Protein AF-A0A6B3F4Z7-F1 (afdb_monomer)

Solvent-accessible surface area (backbone atoms only — not comparable to full-atom values): 5931 Å² total; per-residue (Å²): 110,73,70,62,54,52,52,54,53,52,56,51,28,67,75,71,57,64,59,70,91,76,48,54,70,67,57,53,52,50,48,49,43,58,51,61,71,66,34,97,85,43,82,79,76,94,68,72,97,49,62,60,59,71,68,46,51,51,56,49,50,55,51,42,42,76,73,70,48,82,90,74,78,98,58,55,75,75,44,80,42,86,40,78,95,83,38,74,44,72,43,61,116

Nearest PDB structures (foldseek):
  9bkv-assembly1_A  TM=1.895E-01  e=7.139E+00  Escherichia coli

Radius of gyration: 20.32 Å; Cα contacts (8 Å, |Δi|>4): 57; chains: 1; bounding box: 43×32×56 Å

Structure (mmCIF, N/CA/C/O backbone):
data_AF-A0A6B3F4Z7-F1
#
_entry.id   AF-A0A6B3F4Z7-F1
#
loop_
_atom_site.group_PDB
_atom_site.id
_atom_site.type_symbol
_atom_site.label_atom_id
_atom_site.label_alt_id
_atom_site.label_comp_id
_atom_site.label_asym_id
_atom_site.label_entity_id
_atom_site.label_seq_id
_atom_site.pdbx_PDB_ins_code
_atom_site.Cartn_x
_atom_site.Cartn_y
_atom_site.Cartn_z
_atom_site.occupancy
_atom_site.B_iso_or_equiv
_atom_site.auth_seq_id
_atom_site.auth_comp_id
_atom_site.auth_asym_id
_atom_site.auth_atom_id
_atom_site.pdbx_PDB_model_num
ATOM 1 N N . PRO A 1 1 ? 17.609 11.272 -32.192 1.00 47.16 1 PRO A N 1
ATOM 2 C CA . PRO A 1 1 ? 16.434 11.850 -32.890 1.00 47.16 1 PRO A CA 1
ATOM 3 C C . PRO A 1 1 ? 15.361 12.236 -31.870 1.00 47.16 1 PRO A C 1
ATOM 5 O O . PRO A 1 1 ? 15.209 11.518 -30.885 1.00 47.16 1 PRO A O 1
ATOM 8 N N . GLU A 1 2 ? 14.681 13.363 -32.070 1.00 50.41 2 GLU A N 1
ATOM 9 C CA . GLU A 1 2 ? 13.674 13.885 -31.132 1.00 50.41 2 GLU A CA 1
ATOM 10 C C . GLU A 1 2 ? 12.512 12.891 -30.943 1.00 50.41 2 GLU A C 1
ATOM 12 O O . GLU A 1 2 ? 12.173 12.534 -29.815 1.00 50.41 2 GLU A O 1
ATOM 17 N N . ASP A 1 3 ? 12.052 12.291 -32.041 1.00 46.81 3 ASP A N 1
ATOM 18 C CA . ASP A 1 3 ? 10.956 11.310 -32.069 1.00 46.81 3 ASP A CA 1
ATOM 19 C C . ASP A 1 3 ? 11.263 10.019 -31.291 1.00 46.81 3 ASP A C 1
ATOM 21 O O . ASP A 1 3 ? 10.411 9.465 -30.599 1.00 46.81 3 ASP A O 1
ATOM 25 N N . ALA A 1 4 ? 12.516 9.555 -31.331 1.00 50.06 4 ALA A N 1
ATOM 26 C CA . ALA A 1 4 ? 12.947 8.366 -30.592 1.00 50.06 4 ALA A CA 1
ATOM 27 C C . ALA A 1 4 ? 13.008 8.611 -29.072 1.00 50.06 4 ALA A C 1
ATOM 29 O O . ALA A 1 4 ? 12.869 7.675 -28.285 1.00 50.06 4 ALA A O 1
ATOM 30 N N . ARG A 1 5 ? 13.201 9.871 -28.650 1.00 50.41 5 ARG A N 1
ATOM 31 C CA . ARG A 1 5 ? 13.206 10.265 -27.235 1.00 50.41 5 ARG A CA 1
ATOM 32 C C . ARG A 1 5 ? 11.788 10.278 -26.666 1.00 50.41 5 ARG A C 1
ATOM 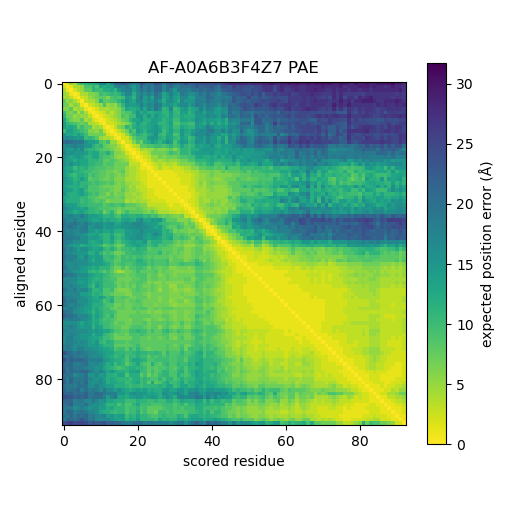34 O O . ARG A 1 5 ? 11.593 9.820 -25.546 1.00 50.41 5 ARG A O 1
ATOM 41 N N . HIS A 1 6 ? 10.819 10.747 -27.452 1.00 55.28 6 HIS A N 1
ATOM 42 C CA . HIS A 1 6 ? 9.400 10.713 -27.095 1.00 55.28 6 HIS A CA 1
ATOM 43 C C . HIS A 1 6 ? 8.868 9.281 -26.970 1.00 55.28 6 HIS A C 1
ATOM 45 O O . HIS A 1 6 ? 8.242 8.954 -25.965 1.00 55.28 6 HIS A O 1
ATOM 51 N N . LEU A 1 7 ? 9.202 8.404 -27.921 1.00 53.53 7 LEU A N 1
ATOM 52 C CA . LEU A 1 7 ? 8.720 7.021 -27.927 1.00 53.53 7 LEU A CA 1
ATOM 53 C C . LEU A 1 7 ? 9.240 6.199 -26.734 1.00 53.53 7 LEU A C 1
ATOM 55 O O . LEU A 1 7 ? 8.483 5.456 -26.115 1.00 53.53 7 LEU A O 1
ATOM 59 N N . ALA A 1 8 ? 10.522 6.347 -26.380 1.00 53.22 8 ALA A N 1
ATOM 60 C CA . ALA A 1 8 ? 11.100 5.648 -25.232 1.00 53.22 8 ALA A CA 1
ATOM 61 C C . ALA A 1 8 ? 10.444 6.094 -23.915 1.00 53.22 8 ALA A C 1
ATOM 63 O O . ALA A 1 8 ? 10.085 5.258 -23.091 1.00 53.22 8 ALA A O 1
ATOM 64 N N . PHE A 1 9 ? 10.228 7.400 -23.739 1.00 54.59 9 PHE A N 1
ATOM 65 C CA . PHE A 1 9 ? 9.545 7.945 -22.565 1.00 54.59 9 PHE A CA 1
ATOM 66 C C . PHE A 1 9 ? 8.083 7.488 -22.458 1.00 54.59 9 PHE A C 1
ATOM 68 O O . PHE A 1 9 ? 7.643 7.140 -21.367 1.00 54.59 9 PHE A O 1
ATOM 75 N N . GLU A 1 10 ? 7.348 7.455 -23.571 1.00 56.47 10 GLU A N 1
ATOM 76 C CA . GLU A 1 10 ? 5.931 7.070 -23.615 1.00 56.47 10 GLU A CA 1
ATOM 77 C C . GLU A 1 10 ? 5.709 5.578 -23.323 1.00 56.47 10 GLU A C 1
ATOM 79 O O . GLU A 1 10 ? 4.763 5.202 -22.629 1.00 56.47 10 GLU A O 1
ATOM 84 N N . VAL A 1 11 ? 6.598 4.712 -23.815 1.00 58.09 11 VAL A N 1
ATOM 85 C CA . VAL A 1 11 ? 6.554 3.271 -23.524 1.00 58.09 11 VAL A CA 1
ATOM 86 C C . VAL A 1 11 ? 6.913 3.002 -22.057 1.00 58.09 11 VAL A C 1
ATOM 88 O O . VAL A 1 11 ? 6.322 2.113 -21.439 1.00 58.09 11 VAL A O 1
ATOM 91 N N . PHE A 1 12 ? 7.821 3.792 -21.471 1.00 57.44 12 PHE A N 1
ATOM 92 C CA . PHE A 1 12 ? 8.184 3.676 -20.056 1.00 57.44 12 PHE A CA 1
ATOM 93 C C . PHE A 1 12 ? 7.089 4.145 -19.101 1.00 57.44 12 PHE A C 1
ATOM 95 O O . PHE A 1 12 ? 6.792 3.435 -18.141 1.00 57.44 12 PHE A O 1
ATOM 102 N N . SER A 1 13 ? 6.462 5.294 -19.354 1.00 53.38 13 SER A N 1
ATOM 103 C CA . SER A 1 13 ? 5.402 5.816 -18.484 1.00 53.38 13 SER A CA 1
ATOM 104 C C . SER A 1 13 ? 4.150 4.939 -18.517 1.00 53.38 13 SER A C 1
ATOM 106 O O . SER A 1 13 ? 3.648 4.558 -17.461 1.00 53.38 13 SER A O 1
ATOM 108 N N . ARG A 1 14 ? 3.709 4.500 -19.705 1.00 55.91 14 ARG A N 1
ATOM 109 C CA . ARG A 1 14 ? 2.535 3.617 -19.843 1.00 55.91 14 ARG A CA 1
ATOM 110 C C . ARG A 1 14 ? 2.706 2.239 -19.217 1.00 55.91 14 ARG A C 1
ATOM 112 O O . ARG A 1 14 ? 1.718 1.652 -18.788 1.00 55.91 14 ARG A O 1
ATOM 119 N N . SER A 1 15 ? 3.930 1.714 -19.191 1.00 55.75 15 SER A N 1
ATOM 120 C CA . SER A 1 15 ? 4.192 0.385 -18.626 1.00 55.75 15 SER A CA 1
ATOM 121 C C . SER A 1 15 ? 4.202 0.384 -17.103 1.00 55.75 15 SER A C 1
ATOM 123 O O . SER A 1 15 ? 4.113 -0.690 -16.512 1.00 55.75 15 SER A O 1
ATOM 125 N N . PHE A 1 16 ? 4.316 1.555 -16.468 1.00 53.31 16 PHE A N 1
ATOM 126 C CA . PHE A 1 16 ? 4.516 1.604 -15.033 1.00 53.31 16 PHE A CA 1
ATOM 127 C C . PHE A 1 16 ? 3.491 2.451 -14.278 1.00 53.31 16 PHE A C 1
ATOM 129 O O . PHE A 1 16 ? 2.882 1.893 -13.373 1.00 53.31 16 PHE A O 1
ATOM 136 N N . PHE A 1 17 ? 3.228 3.723 -14.588 1.00 61.22 17 PHE A N 1
ATOM 137 C CA . PHE A 1 17 ? 2.361 4.531 -13.715 1.00 61.22 17 PHE A CA 1
ATOM 138 C C . PHE A 1 17 ? 1.729 5.720 -14.453 1.00 61.22 17 PHE A C 1
ATOM 140 O O . PHE A 1 17 ? 2.443 6.567 -14.982 1.00 61.22 17 PHE A O 1
ATOM 147 N N . ALA A 1 18 ? 0.391 5.791 -14.391 1.00 57.59 18 ALA A N 1
ATOM 148 C CA . ALA A 1 18 ? -0.476 6.906 -14.807 1.00 57.59 18 ALA A CA 1
ATOM 149 C C . ALA A 1 18 ? -0.418 7.330 -16.293 1.00 57.59 18 ALA A C 1
ATOM 151 O O . ALA A 1 18 ? 0.434 6.895 -17.069 1.00 57.59 18 ALA A O 1
ATOM 152 N N . ASP A 1 19 ? -1.385 8.159 -16.711 1.00 63.03 19 ASP A N 1
ATOM 153 C CA . ASP A 1 19 ? -1.325 8.806 -18.023 1.00 63.03 19 ASP A CA 1
ATOM 154 C C . ASP A 1 19 ? -0.069 9.701 -18.075 1.00 63.03 19 ASP A C 1
ATOM 156 O O . ASP A 1 19 ? 0.159 10.480 -17.142 1.00 63.03 19 ASP A O 1
ATOM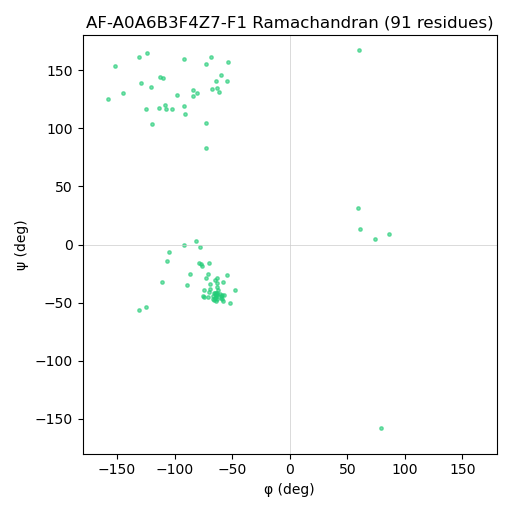 160 N N . PRO A 1 20 ? 0.760 9.621 -19.132 1.00 60.41 20 PRO A N 1
ATOM 161 C CA . PRO A 1 20 ? 1.983 10.413 -19.241 1.00 60.41 20 PRO A CA 1
ATOM 162 C C . PRO A 1 20 ? 1.773 11.930 -19.091 1.00 60.41 20 PRO A C 1
ATOM 164 O O . PRO A 1 20 ? 2.709 12.623 -18.699 1.00 60.41 20 PRO A O 1
ATOM 167 N N . ALA A 1 21 ? 0.582 12.451 -19.408 1.00 67.50 21 ALA A N 1
ATOM 168 C CA . ALA A 1 21 ? 0.245 13.867 -19.262 1.00 67.50 21 ALA A CA 1
ATOM 169 C C . ALA A 1 21 ? -0.040 14.287 -17.808 1.00 67.50 21 ALA A C 1
ATOM 171 O O . ALA A 1 21 ? 0.011 15.476 -17.498 1.00 67.50 21 ALA A O 1
ATOM 172 N N . GLU A 1 22 ? -0.322 13.329 -16.923 1.00 71.38 22 GLU A N 1
ATOM 173 C CA . GLU A 1 22 ? -0.631 13.558 -15.505 1.00 71.38 22 GLU A CA 1
ATOM 174 C C .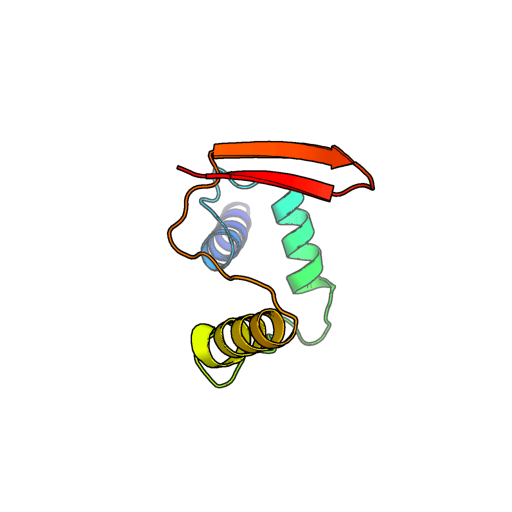 GLU A 1 22 ? 0.531 13.180 -14.572 1.00 71.38 22 GLU A C 1
ATOM 176 O O . GLU A 1 22 ? 0.476 13.444 -13.371 1.00 71.38 22 GLU A O 1
ATOM 181 N N . LEU A 1 23 ? 1.598 12.580 -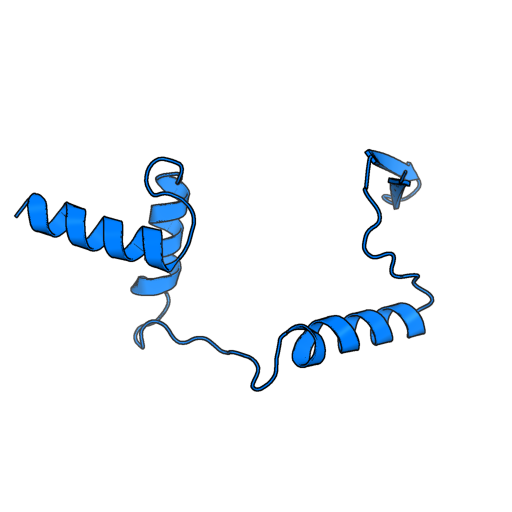15.109 1.00 69.25 23 LEU A N 1
ATOM 182 C CA . LEU A 1 23 ? 2.741 12.118 -14.327 1.00 69.25 23 LEU A CA 1
ATOM 183 C C . LEU A 1 23 ? 3.708 13.267 -13.996 1.00 69.25 23 LEU A C 1
ATOM 185 O O . LEU A 1 23 ? 4.167 13.993 -14.882 1.00 69.25 23 LEU A O 1
ATOM 189 N N . SER A 1 24 ? 4.091 13.408 -12.721 1.00 81.44 24 SER A N 1
ATOM 190 C CA . SER A 1 24 ? 5.099 14.393 -12.323 1.00 81.44 24 SER A CA 1
ATOM 191 C C . SER A 1 24 ? 6.450 14.080 -12.957 1.00 81.44 24 SER A C 1
ATOM 193 O O . SER A 1 24 ? 6.962 12.961 -12.873 1.00 81.44 24 SER A O 1
ATOM 195 N N . ALA A 1 25 ? 7.109 15.108 -13.494 1.00 80.75 25 ALA A N 1
ATOM 196 C CA . ALA A 1 25 ? 8.477 14.983 -13.992 1.00 80.75 25 ALA A CA 1
ATOM 197 C C . ALA A 1 25 ? 9.454 14.49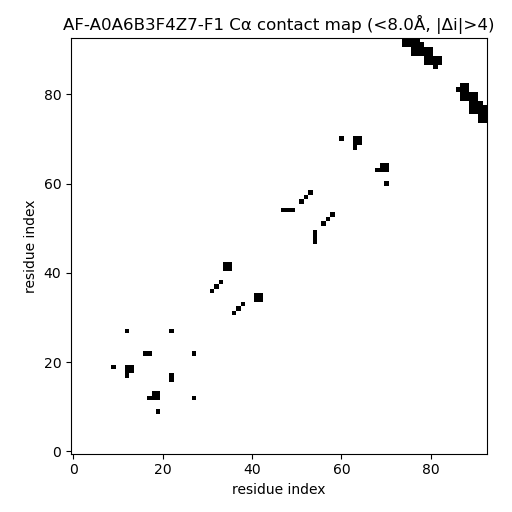4 -12.902 1.00 80.75 25 ALA A C 1
ATOM 199 O O . ALA A 1 25 ? 10.404 13.774 -13.207 1.00 80.75 25 ALA A O 1
ATOM 200 N N . ALA A 1 26 ? 9.220 14.844 -11.631 1.00 82.31 26 ALA A N 1
ATOM 201 C CA . ALA A 1 26 ? 10.055 14.389 -10.519 1.00 82.31 26 ALA A CA 1
ATOM 202 C C . ALA A 1 26 ? 9.872 12.889 -10.229 1.00 82.31 26 ALA A C 1
ATOM 204 O O . ALA A 1 26 ? 10.853 12.182 -9.998 1.00 82.31 26 ALA A O 1
ATOM 205 N N . GLU A 1 27 ? 8.636 12.394 -10.290 1.00 80.81 27 GLU A N 1
ATOM 206 C CA . GLU A 1 27 ? 8.321 10.969 -10.121 1.00 80.81 27 GLU A CA 1
ATOM 207 C C . GLU A 1 27 ? 8.911 10.154 -11.268 1.00 80.81 27 GLU A C 1
ATOM 209 O O . GLU A 1 27 ? 9.552 9.134 -11.039 1.00 80.81 27 GLU A O 1
ATOM 214 N N . LEU A 1 28 ? 8.816 10.665 -12.493 1.00 76.19 28 LEU A N 1
ATOM 215 C CA . LEU A 1 28 ? 9.424 10.058 -13.669 1.00 76.19 28 LEU A CA 1
ATOM 216 C C . LEU A 1 28 ? 10.951 9.936 -13.536 1.00 76.19 28 LEU A C 1
ATOM 218 O O . LEU A 1 28 ? 11.514 8.878 -13.811 1.00 76.19 28 LEU A O 1
ATOM 222 N N . 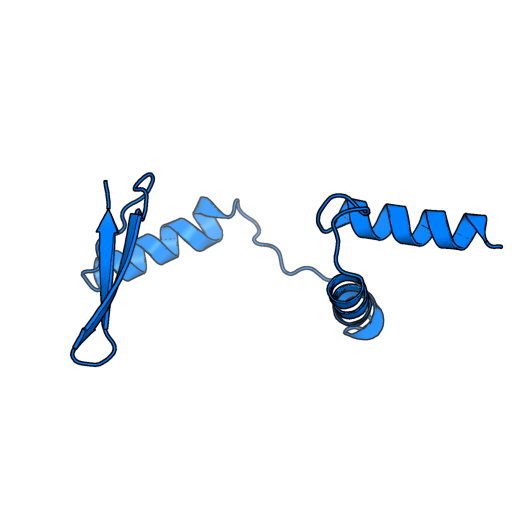VAL A 1 29 ? 11.635 10.981 -13.056 1.00 78.75 29 VAL A N 1
ATOM 223 C CA . VAL A 1 29 ? 13.083 10.928 -12.785 1.00 78.75 29 VAL A CA 1
ATOM 224 C C . VAL A 1 29 ? 13.411 9.911 -11.690 1.00 78.75 29 VAL A C 1
ATOM 226 O O . VAL A 1 29 ? 14.366 9.147 -11.851 1.00 78.75 29 VAL A O 1
ATOM 229 N N . LEU A 1 30 ? 12.638 9.868 -10.601 1.00 79.75 30 LEU A N 1
ATOM 230 C CA . LEU A 1 30 ? 12.818 8.896 -9.519 1.00 79.75 30 LEU A CA 1
ATOM 231 C C . LEU A 1 30 ? 12.683 7.460 -10.033 1.00 79.75 30 LEU A C 1
ATOM 233 O O . LEU A 1 30 ? 13.519 6.606 -9.748 1.00 79.75 30 LEU A O 1
ATOM 237 N N . MET A 1 31 ? 11.655 7.215 -10.834 1.00 75.06 31 MET A N 1
ATOM 238 C CA . MET A 1 31 ? 11.412 5.939 -11.481 1.00 75.06 31 MET A CA 1
ATOM 239 C C . MET A 1 31 ? 12.569 5.523 -12.384 1.00 75.06 31 MET A C 1
ATOM 241 O O . MET A 1 31 ? 13.057 4.402 -12.262 1.00 75.06 31 MET A O 1
ATOM 245 N N . PHE A 1 32 ? 13.068 6.430 -13.230 1.00 74.06 32 PHE A N 1
ATOM 246 C CA . PHE A 1 32 ? 14.249 6.151 -14.045 1.00 74.06 32 PHE A CA 1
ATOM 247 C C . PHE A 1 32 ? 15.455 5.757 -13.183 1.00 74.06 32 PHE A C 1
ATOM 249 O O . PHE A 1 32 ? 16.146 4.790 -13.497 1.00 74.06 32 PHE A O 1
ATOM 256 N N . HIS A 1 33 ? 15.690 6.456 -12.072 1.00 74.19 33 HIS A N 1
ATOM 257 C CA . HIS A 1 33 ? 16.795 6.133 -11.172 1.00 74.19 33 HIS A CA 1
ATOM 258 C C . HIS A 1 33 ? 16.636 4.756 -10.521 1.00 74.19 33 HIS A C 1
ATOM 260 O O . HIS A 1 33 ? 17.575 3.966 -10.558 1.00 74.19 33 HIS A O 1
ATOM 266 N N . ILE A 1 34 ? 15.466 4.441 -9.962 1.00 70.94 34 ILE A N 1
ATOM 267 C CA . ILE A 1 34 ? 15.232 3.166 -9.266 1.00 70.94 34 ILE A CA 1
ATOM 268 C C . ILE A 1 34 ? 15.305 1.990 -10.241 1.00 70.94 34 ILE A C 1
ATOM 270 O O . ILE A 1 34 ? 15.985 1.003 -9.971 1.00 70.94 34 ILE A O 1
ATOM 274 N N . TYR A 1 35 ? 14.631 2.101 -11.382 1.00 66.75 35 TYR A N 1
ATOM 275 C CA . TYR A 1 35 ? 14.421 0.970 -12.278 1.00 66.75 35 TYR A CA 1
ATOM 276 C C . TYR A 1 35 ? 15.553 0.747 -13.290 1.00 66.75 35 TYR A C 1
ATOM 278 O O . TYR A 1 35 ? 15.740 -0.386 -13.728 1.00 66.75 35 TYR A O 1
ATOM 286 N N . PHE A 1 36 ? 16.328 1.783 -13.644 1.00 62.56 36 PHE A N 1
ATOM 287 C CA . PHE A 1 36 ? 17.425 1.660 -14.622 1.00 62.56 36 PHE A CA 1
ATOM 288 C C . PHE A 1 36 ? 18.814 1.808 -14.023 1.00 62.56 36 PHE A C 1
ATOM 290 O O . PHE A 1 36 ? 19.754 1.204 -14.530 1.00 62.56 36 PHE A O 1
ATOM 297 N N . LEU A 1 37 ? 18.966 2.627 -12.981 1.00 63.28 37 LEU A N 1
ATOM 298 C CA . LEU A 1 37 ? 20.278 2.938 -12.406 1.00 63.28 37 LEU A CA 1
ATOM 299 C C . LEU A 1 37 ? 20.506 2.254 -11.051 1.00 63.28 37 LEU A C 1
ATOM 301 O O . LEU A 1 37 ? 21.642 2.204 -10.587 1.00 63.28 37 LEU A O 1
ATOM 305 N N . GLY A 1 38 ? 19.452 1.719 -10.428 1.00 62.09 38 GLY A N 1
ATOM 306 C CA . GLY A 1 38 ? 19.508 1.056 -9.125 1.00 62.09 38 GLY A CA 1
ATOM 307 C C . GLY A 1 38 ? 20.031 -0.384 -9.153 1.00 62.09 38 GLY A C 1
ATOM 308 O O . GLY A 1 38 ? 20.417 -0.896 -8.106 1.00 62.09 38 GLY A O 1
ATOM 309 N N . SER A 1 39 ? 20.080 -1.034 -10.323 1.00 59.03 39 SER A N 1
ATOM 310 C CA . SER A 1 39 ? 20.582 -2.407 -10.486 1.00 59.03 39 SER A CA 1
ATOM 311 C C . SER A 1 39 ? 21.304 -2.585 -11.823 1.00 59.03 39 SER A C 1
ATOM 313 O O . SER A 1 39 ? 20.762 -2.261 -12.878 1.00 59.03 39 SER A O 1
ATOM 315 N N . SER A 1 40 ? 22.513 -3.156 -11.793 1.00 61.22 40 SER A N 1
ATOM 316 C CA . SER A 1 40 ? 23.267 -3.535 -12.999 1.00 61.22 40 SER A CA 1
ATOM 317 C C . SER A 1 40 ? 22.655 -4.717 -13.757 1.00 61.22 40 SER A C 1
ATOM 319 O O . SER A 1 40 ? 23.010 -4.948 -14.910 1.00 61.22 40 SER A O 1
ATOM 321 N N . GLU A 1 41 ? 21.756 -5.470 -13.119 1.00 63.53 41 GLU A N 1
ATOM 322 C CA . GLU A 1 41 ? 21.067 -6.631 -13.700 1.00 63.53 41 GLU A CA 1
ATOM 323 C C . GLU A 1 41 ? 19.724 -6.258 -14.356 1.00 63.53 41 GLU A C 1
ATOM 325 O O . GLU A 1 41 ? 19.046 -7.111 -14.927 1.00 63.53 41 GLU A O 1
ATOM 330 N N . GLY A 1 42 ? 19.347 -4.976 -14.320 1.00 62.41 42 GLY A N 1
ATOM 331 C CA . GLY A 1 42 ? 18.078 -4.482 -14.848 1.00 62.41 42 GLY A CA 1
ATOM 332 C C . GLY A 1 42 ? 16.892 -4.722 -13.907 1.00 62.41 42 GLY A C 1
ATOM 333 O O . GLY A 1 42 ? 17.043 -4.851 -12.692 1.00 62.41 42 GLY A O 1
ATOM 334 N N . LEU A 1 43 ? 15.689 -4.733 -14.488 1.00 61.72 43 LEU A N 1
ATOM 335 C CA . LEU A 1 43 ? 14.402 -4.857 -13.799 1.00 61.72 43 LEU A CA 1
ATOM 336 C C . LEU A 1 43 ? 14.163 -6.280 -13.269 1.00 61.72 43 LEU A C 1
ATOM 338 O O . LEU A 1 43 ? 13.476 -7.081 -13.903 1.00 61.72 43 LEU A O 1
ATOM 342 N N . LEU A 1 44 ? 14.712 -6.591 -12.099 1.00 63.62 44 LEU A N 1
ATOM 343 C CA . LEU A 1 44 ? 14.375 -7.807 -11.365 1.00 63.62 44 LEU A CA 1
ATOM 344 C C . LEU A 1 44 ? 13.239 -7.508 -10.387 1.00 63.62 44 LEU A C 1
ATOM 346 O O . LEU A 1 44 ? 13.369 -6.661 -9.504 1.00 63.62 44 LEU A O 1
ATOM 350 N N . PHE A 1 45 ? 12.117 -8.200 -10.562 1.00 69.00 45 PHE A N 1
ATOM 351 C CA . PHE A 1 45 ? 10.997 -8.143 -9.634 1.00 69.00 45 PHE A CA 1
ATOM 352 C C . PHE A 1 45 ? 10.928 -9.451 -8.857 1.00 69.00 45 PHE A C 1
ATOM 354 O O . PHE A 1 45 ? 10.647 -10.502 -9.436 1.00 69.00 45 PHE A O 1
ATOM 361 N N . ASP A 1 46 ? 11.115 -9.372 -7.542 1.00 78.88 46 ASP A N 1
ATOM 362 C CA . ASP A 1 46 ? 10.675 -10.435 -6.649 1.00 78.88 46 ASP A CA 1
ATOM 363 C C . ASP A 1 46 ? 9.151 -10.376 -6.570 1.00 78.88 46 ASP A C 1
ATOM 365 O O . ASP A 1 46 ? 8.563 -9.485 -5.951 1.00 78.88 46 ASP A O 1
ATOM 369 N N . VAL A 1 47 ? 8.503 -11.311 -7.257 1.00 83.06 47 VAL A N 1
ATOM 370 C CA . VAL A 1 47 ? 7.046 -11.433 -7.271 1.00 83.06 47 VAL A CA 1
ATOM 371 C C . VAL A 1 47 ? 6.619 -12.689 -6.523 1.00 83.06 47 VAL A C 1
ATOM 373 O O . VAL A 1 47 ? 7.286 -13.724 -6.620 1.00 83.06 47 VAL A O 1
ATOM 376 N N . PRO A 1 48 ? 5.499 -12.645 -5.783 1.00 88.25 48 PRO A N 1
ATOM 377 C CA . PRO A 1 48 ? 4.948 -13.855 -5.201 1.00 88.25 48 PRO A CA 1
ATOM 378 C C . PRO A 1 48 ? 4.589 -14.885 -6.280 1.00 88.25 48 PRO A C 1
ATOM 380 O O . PRO A 1 48 ? 4.117 -14.538 -7.361 1.00 88.25 48 PRO A O 1
ATOM 383 N N . THR A 1 49 ? 4.753 -16.169 -5.964 1.00 93.38 49 THR A N 1
ATOM 384 C CA . THR A 1 49 ? 4.363 -17.285 -6.846 1.00 93.38 49 THR A CA 1
ATOM 385 C C . THR A 1 49 ? 2.856 -17.569 -6.831 1.00 93.38 49 THR A C 1
ATOM 387 O O . THR A 1 49 ? 2.377 -18.433 -7.564 1.00 93.38 49 THR A O 1
ATOM 390 N N . GLU A 1 50 ? 2.098 -16.838 -6.013 1.00 95.06 50 GLU A N 1
ATOM 391 C CA . GLU A 1 50 ? 0.649 -16.933 -5.866 1.00 95.06 50 GLU A CA 1
ATOM 392 C C . GLU A 1 50 ? 0.011 -15.536 -5.947 1.00 95.06 50 GLU A C 1
ATOM 394 O O . GLU A 1 50 ? 0.693 -14.531 -5.736 1.00 95.06 50 GLU A O 1
ATOM 399 N N . PRO A 1 51 ? -1.305 -15.426 -6.207 1.00 94.69 51 PRO A N 1
ATOM 400 C CA . PRO A 1 51 ? -1.989 -14.138 -6.188 1.00 94.69 51 PRO A CA 1
ATOM 401 C C . PRO A 1 51 ? -1.787 -13.388 -4.862 1.00 94.69 51 PRO A C 1
ATOM 403 O O . PRO A 1 51 ? -1.873 -13.983 -3.787 1.00 94.69 51 PRO A O 1
ATOM 406 N N . TYR A 1 52 ? -1.607 -12.065 -4.934 1.00 92.38 52 TYR A N 1
ATOM 407 C CA . TYR A 1 52 ? -1.397 -11.191 -3.770 1.00 92.38 52 TYR A CA 1
ATOM 408 C C . TYR A 1 52 ? -2.374 -11.395 -2.599 1.00 92.38 52 TYR A C 1
ATOM 410 O O . TYR A 1 52 ? -1.908 -11.339 -1.458 1.00 92.38 52 TYR A O 1
ATOM 418 N N . PRO A 1 53 ? -3.688 -11.644 -2.813 1.00 95.00 53 PRO A N 1
ATOM 419 C CA . PRO A 1 53 ? -4.590 -11.974 -1.712 1.00 95.00 53 PRO A CA 1
ATOM 420 C C . PRO A 1 53 ? -4.060 -13.117 -0.847 1.00 95.00 53 PRO A C 1
ATOM 422 O O . PRO A 1 53 ? -3.910 -12.941 0.355 1.00 95.00 53 PRO A O 1
ATOM 425 N N . ARG A 1 54 ? -3.657 -14.226 -1.469 1.00 96.69 54 ARG A N 1
ATOM 426 C CA . ARG A 1 54 ? -3.162 -15.412 -0.770 1.00 96.69 54 ARG A CA 1
ATOM 427 C C . ARG A 1 54 ? -1.739 -15.234 -0.245 1.00 96.69 54 ARG A C 1
ATOM 429 O O . ARG A 1 54 ? -1.456 -15.606 0.888 1.00 96.69 54 ARG A O 1
ATOM 436 N N . ALA A 1 55 ? -0.847 -14.676 -1.060 1.00 96.06 55 ALA A N 1
ATOM 437 C CA . ALA A 1 55 ? 0.569 -14.584 -0.711 1.00 96.06 55 ALA A CA 1
ATOM 438 C C . ALA A 1 55 ? 0.871 -13.534 0.370 1.00 96.06 55 ALA A C 1
ATOM 440 O O . ALA A 1 55 ? 1.854 -13.672 1.096 1.00 96.06 55 ALA A O 1
ATOM 441 N N . LEU A 1 56 ? 0.062 -12.472 0.460 1.00 94.69 56 LEU A N 1
ATOM 442 C CA . LEU A 1 56 ? 0.360 -11.307 1.295 1.00 94.69 56 LEU A CA 1
ATOM 443 C C . LEU A 1 56 ? -0.818 -10.882 2.178 1.00 94.69 56 LEU A C 1
ATOM 445 O O . LEU A 1 56 ? -0.666 -10.795 3.397 1.00 94.69 56 LEU A O 1
ATOM 449 N N . TRP A 1 57 ? -1.984 -10.606 1.588 1.00 96.00 57 TRP A N 1
ATOM 450 C CA . TRP A 1 57 ? -3.057 -9.907 2.304 1.00 96.00 57 TRP A CA 1
ATOM 451 C C . TRP A 1 57 ? -3.793 -10.780 3.323 1.00 96.00 57 TRP A C 1
ATOM 453 O O . TRP A 1 57 ? -3.996 -10.345 4.455 1.00 96.00 57 TRP A O 1
ATOM 463 N N . GLU A 1 58 ? -4.158 -12.008 2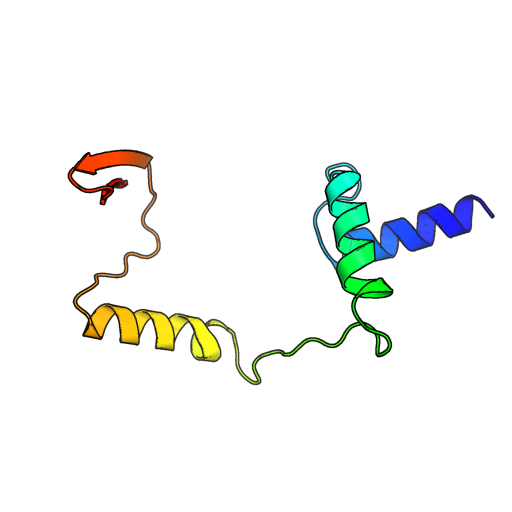.962 1.00 96.81 58 GLU A N 1
ATOM 464 C CA . GLU A 1 58 ? -4.810 -12.974 3.852 1.00 96.81 58 GLU A CA 1
ATOM 465 C C . GLU A 1 58 ? -3.899 -13.361 5.037 1.00 96.81 58 GLU A C 1
ATOM 467 O O . GLU A 1 58 ? -4.364 -13.278 6.180 1.00 96.81 58 GLU A O 1
ATOM 472 N N . PRO A 1 59 ? -2.599 -13.690 4.841 1.00 97.25 59 PRO A N 1
ATOM 473 C CA . PRO A 1 59 ? -1.678 -13.925 5.953 1.00 97.25 59 PRO A CA 1
ATOM 474 C C . PRO A 1 59 ? -1.542 -12.725 6.893 1.00 97.25 59 PRO A C 1
ATOM 476 O O . PRO A 1 59 ? -1.560 -12.898 8.114 1.00 97.25 59 PRO A O 1
ATOM 479 N N . LEU A 1 60 ? -1.427 -11.510 6.344 1.00 97.25 60 LEU A N 1
ATOM 480 C CA . LEU A 1 60 ? -1.316 -10.287 7.137 1.00 97.25 60 LEU A CA 1
ATOM 481 C C . LEU A 1 60 ? -2.587 -10.028 7.952 1.00 97.25 60 LEU A C 1
ATOM 483 O O . LEU A 1 60 ? -2.496 -9.750 9.147 1.00 97.25 60 LEU A O 1
ATOM 487 N N . ALA A 1 61 ? -3.765 -10.153 7.334 1.00 97.75 61 ALA A N 1
ATOM 488 C CA . ALA A 1 61 ? -5.043 -10.008 8.024 1.00 97.75 61 ALA A CA 1
ATOM 489 C C . ALA A 1 61 ? -5.162 -11.015 9.176 1.00 97.75 61 ALA A C 1
ATOM 491 O O . ALA A 1 61 ? -5.404 -10.616 10.315 1.00 97.75 61 ALA A O 1
ATOM 492 N N . GLY A 1 62 ? -4.870 -12.294 8.917 1.00 97.94 62 GLY A N 1
ATOM 493 C CA . GLY A 1 62 ? -4.905 -13.335 9.942 1.00 97.94 62 GLY A CA 1
ATOM 494 C C . GLY A 1 62 ? -3.884 -13.121 11.065 1.00 97.94 62 GLY A C 1
ATOM 495 O O . GLY A 1 62 ? -4.150 -13.456 12.219 1.00 97.94 62 GLY A O 1
ATOM 496 N N . TYR A 1 63 ? -2.716 -12.546 10.768 1.00 98.25 63 TYR A N 1
ATOM 497 C CA . TYR A 1 63 ? -1.743 -12.164 11.792 1.00 98.25 63 TYR A CA 1
ATOM 498 C C . TYR A 1 63 ? -2.263 -11.024 12.679 1.00 98.25 63 TYR A C 1
ATOM 500 O O . TYR A 1 63 ? -2.202 -11.124 13.904 1.00 98.25 63 TYR A O 1
ATOM 508 N N . LEU A 1 64 ? -2.825 -9.971 12.083 1.00 97.94 64 L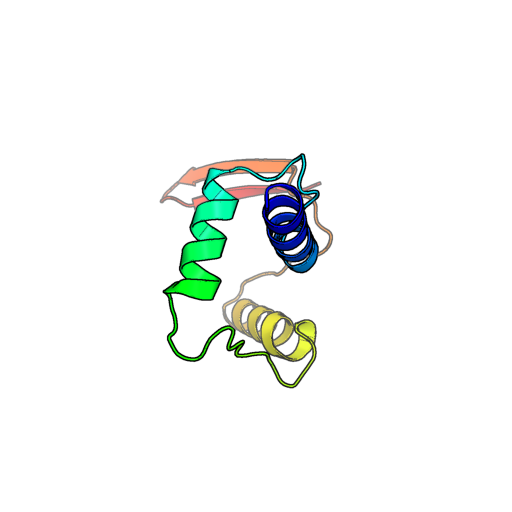EU A N 1
ATOM 509 C CA . LEU A 1 64 ? -3.392 -8.835 12.814 1.00 97.94 64 LEU A CA 1
ATOM 510 C C . LEU A 1 64 ? -4.583 -9.254 13.687 1.00 97.94 64 LEU A C 1
ATOM 512 O O . LEU A 1 64 ? -4.677 -8.837 14.841 1.00 97.94 64 LEU A O 1
ATOM 516 N N . GLU A 1 65 ? -5.459 -10.118 13.179 1.00 97.81 65 GLU A N 1
ATOM 517 C CA . GLU A 1 65 ? -6.594 -10.657 13.936 1.00 97.81 65 GLU A CA 1
ATOM 518 C C . GLU A 1 65 ? -6.146 -11.475 15.152 1.00 97.81 65 GLU A C 1
ATOM 520 O O . GLU A 1 65 ? -6.713 -11.330 16.235 1.00 97.81 65 GLU A O 1
ATOM 525 N N . LYS A 1 66 ? -5.069 -12.266 15.028 1.00 98.12 66 LYS A N 1
ATOM 526 C CA . LYS A 1 66 ? -4.456 -12.974 16.170 1.00 98.12 66 LYS A CA 1
ATOM 527 C C . LYS A 1 66 ? -3.904 -12.024 17.233 1.00 98.12 66 LYS A C 1
ATOM 529 O O . LYS A 1 66 ? -3.872 -12.386 18.405 1.00 98.12 66 LYS A O 1
ATOM 534 N N . LEU A 1 67 ? -3.491 -10.818 16.843 1.00 98.25 67 LEU A N 1
ATOM 535 C CA . LEU A 1 67 ? -3.086 -9.751 17.762 1.00 98.25 67 LEU A CA 1
ATOM 536 C C . LEU A 1 67 ? -4.280 -8.966 18.339 1.00 98.25 67 LEU A C 1
ATOM 538 O O . LEU A 1 67 ? -4.082 -8.013 19.090 1.00 98.25 67 LEU A O 1
ATOM 542 N N . GLY A 1 68 ? -5.516 -9.353 18.009 1.00 97.69 68 GLY A N 1
ATOM 543 C CA . GLY A 1 68 ? -6.741 -8.713 18.487 1.00 97.69 68 GLY A CA 1
ATOM 544 C C . GLY A 1 68 ? -7.195 -7.516 17.651 1.00 97.69 68 GLY A C 1
ATOM 545 O O . GLY A 1 68 ? -8.116 -6.805 18.056 1.00 97.69 68 GLY A O 1
ATOM 546 N N . ALA A 1 69 ? -6.578 -7.272 16.492 1.00 96.81 69 ALA A N 1
ATOM 547 C CA . ALA A 1 69 ? -7.062 -6.258 15.568 1.00 96.81 69 ALA A CA 1
ATOM 548 C C . ALA A 1 69 ? -8.354 -6.716 14.875 1.00 96.81 69 ALA A C 1
ATOM 550 O O . ALA A 1 69 ? -8.613 -7.905 14.704 1.00 96.81 69 ALA A O 1
ATOM 551 N N . ARG A 1 70 ? -9.159 -5.751 14.424 1.00 95.25 70 ARG A N 1
ATOM 552 C CA . ARG A 1 70 ? -10.323 -6.003 13.570 1.00 95.25 70 ARG A CA 1
ATOM 553 C C . ARG A 1 70 ? -10.076 -5.390 12.200 1.00 95.25 70 ARG A C 1
ATOM 555 O O . ARG A 1 70 ? -9.962 -4.171 12.092 1.00 95.25 70 ARG A O 1
ATOM 562 N N . VAL A 1 71 ? -10.042 -6.222 11.165 1.00 94.12 71 VAL A N 1
ATOM 563 C CA . VAL A 1 71 ? -9.933 -5.765 9.776 1.00 94.12 71 VAL A CA 1
ATOM 564 C C . VAL A 1 71 ? -11.328 -5.412 9.257 1.00 94.12 71 VAL A C 1
ATOM 566 O O . VAL A 1 71 ? -12.265 -6.197 9.381 1.00 94.12 71 VAL A O 1
ATOM 569 N N . ARG A 1 72 ? -11.489 -4.206 8.705 1.00 93.56 72 ARG A N 1
ATOM 570 C CA . ARG A 1 72 ? -12.747 -3.727 8.110 1.00 93.56 72 ARG A CA 1
ATOM 571 C C . ARG 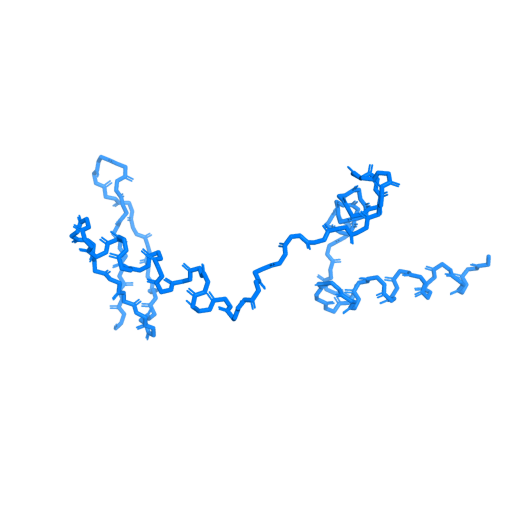A 1 72 ? -12.503 -3.398 6.640 1.00 93.56 72 ARG A C 1
ATOM 573 O O . ARG A 1 72 ? -11.901 -2.374 6.335 1.00 93.56 72 ARG A O 1
ATOM 580 N N . THR A 1 73 ? -12.943 -4.271 5.737 1.00 93.50 73 THR A N 1
ATOM 581 C CA . THR A 1 73 ? -12.895 -4.036 4.285 1.00 93.50 73 THR A CA 1
ATOM 582 C C . THR A 1 73 ? -14.199 -3.401 3.802 1.00 93.50 73 THR A C 1
ATOM 584 O O . THR A 1 73 ? -15.210 -3.429 4.505 1.00 93.50 73 THR A O 1
ATOM 587 N N . GLY A 1 74 ? -14.169 -2.747 2.635 1.00 93.94 74 GLY A N 1
ATOM 588 C CA . GLY A 1 74 ? -15.348 -2.072 2.069 1.00 93.94 74 GLY A CA 1
ATOM 589 C C . GLY A 1 74 ? -15.917 -0.941 2.938 1.00 93.94 74 GLY A C 1
ATOM 590 O O . GLY A 1 74 ? -17.033 -0.495 2.706 1.00 93.94 74 GLY A O 1
ATOM 591 N N . THR A 1 75 ? -15.174 -0.498 3.954 1.00 95.12 75 THR A N 1
ATOM 592 C CA . THR A 1 75 ? -15.588 0.540 4.898 1.00 95.12 75 THR A CA 1
ATOM 593 C C . THR A 1 75 ? -14.905 1.848 4.518 1.00 95.12 75 THR A C 1
ATOM 595 O O . THR A 1 75 ? -13.678 1.935 4.570 1.00 95.12 75 THR A O 1
ATOM 598 N N . GLY A 1 76 ? -15.686 2.860 4.140 1.00 94.94 76 GLY A N 1
ATOM 599 C CA . GLY A 1 76 ? -15.159 4.191 3.845 1.00 94.94 76 GLY A CA 1
ATOM 600 C C . GLY A 1 76 ? -14.609 4.866 5.103 1.00 94.94 76 GLY A C 1
ATOM 601 O O . GLY A 1 76 ? -15.257 4.851 6.148 1.00 94.94 76 GLY A O 1
ATOM 602 N N . ALA A 1 77 ? -13.418 5.457 5.005 1.00 94.94 77 ALA A N 1
ATOM 603 C CA . ALA A 1 77 ? -12.890 6.356 6.026 1.00 94.94 77 ALA A CA 1
ATOM 604 C C . ALA A 1 77 ? -13.310 7.791 5.680 1.00 94.94 77 ALA A C 1
ATOM 606 O O . ALA A 1 77 ? -12.866 8.338 4.675 1.00 94.94 77 ALA A O 1
ATOM 607 N N . GLU A 1 78 ? -14.175 8.382 6.499 1.00 96.38 78 GLU A N 1
ATOM 608 C CA . GLU A 1 78 ? -14.741 9.716 6.262 1.00 96.38 78 GLU A CA 1
ATOM 609 C C . GLU A 1 78 ? -13.883 10.821 6.877 1.00 96.38 78 GLU A C 1
ATOM 611 O O . GLU A 1 78 ? -13.740 11.901 6.308 1.00 96.38 78 GLU A O 1
ATOM 616 N N . ALA A 1 79 ? -13.274 10.547 8.032 1.00 95.88 79 ALA A N 1
ATOM 617 C CA . ALA A 1 79 ? -12.349 11.467 8.675 1.00 95.88 79 ALA A CA 1
ATOM 618 C C . ALA A 1 79 ? -11.319 10.723 9.524 1.00 95.88 79 ALA A C 1
ATOM 620 O O . ALA A 1 79 ? -11.572 9.634 10.046 1.00 95.88 79 ALA A O 1
ATOM 621 N N . VAL A 1 80 ? -10.154 11.347 9.697 1.00 96.00 80 VAL A N 1
ATOM 622 C CA . VAL A 1 80 ? -9.096 10.873 10.590 1.00 96.00 80 VAL A CA 1
ATOM 623 C C . VAL A 1 80 ? -8.743 11.991 11.556 1.00 96.00 80 VAL A C 1
ATOM 625 O O . VAL A 1 80 ? -8.249 13.044 11.163 1.00 96.00 80 VAL A O 1
ATOM 628 N N . GLU A 1 81 ? -8.976 11.745 12.835 1.00 97.19 81 GLU A N 1
ATOM 629 C CA . GLU A 1 81 ? -8.781 12.715 13.901 1.00 97.19 81 GLU A CA 1
ATOM 630 C C . GLU A 1 81 ? -7.624 12.289 14.813 1.00 97.19 81 GLU A C 1
ATOM 632 O O . GLU A 1 81 ? -7.431 11.093 15.073 1.00 97.19 81 GLU A O 1
ATOM 637 N N . PRO A 1 82 ? -6.830 13.239 15.331 1.00 96.75 82 PRO A N 1
ATOM 638 C CA . PRO A 1 82 ? -5.856 12.931 16.366 1.00 96.75 82 PRO A CA 1
ATOM 639 C C . PRO A 1 82 ? -6.562 12.465 17.646 1.00 96.75 82 PRO A C 1
ATOM 641 O O . PRO A 1 82 ? -7.585 13.011 18.052 1.00 96.75 82 PRO A O 1
ATOM 644 N N . ALA A 1 83 ? -5.982 11.467 18.304 1.00 95.25 83 ALA A N 1
ATOM 645 C CA . ALA A 1 83 ? -6.379 10.991 19.620 1.00 95.25 83 ALA A CA 1
ATOM 646 C C . ALA A 1 83 ? -5.166 11.034 20.575 1.00 95.25 83 ALA A C 1
ATOM 648 O O . ALA A 1 83 ? -4.027 11.193 20.118 1.00 95.25 83 ALA A O 1
ATOM 649 N N . PRO A 1 84 ? -5.380 10.932 21.901 1.00 95.62 84 PRO A N 1
ATOM 650 C CA . PRO A 1 84 ? -4.290 10.932 22.874 1.00 95.62 84 PRO A CA 1
ATOM 651 C C . PRO A 1 84 ? -3.222 9.871 22.578 1.00 95.62 84 PRO A C 1
ATOM 653 O O . PRO A 1 84 ? -3.495 8.866 21.921 1.00 95.62 84 PRO A O 1
ATOM 656 N N . GLU A 1 85 ? -2.006 10.096 23.084 1.00 94.19 85 GLU A N 1
ATOM 657 C CA . GLU A 1 85 ? -0.880 9.149 22.972 1.00 94.19 85 GLU A CA 1
ATOM 658 C C . GLU A 1 85 ? -0.482 8.823 21.519 1.00 94.19 85 GLU A C 1
ATOM 660 O O . GLU A 1 85 ? -0.062 7.714 21.204 1.00 94.19 85 GLU A O 1
ATOM 665 N N . GLY A 1 86 ? -0.652 9.781 20.601 1.00 91.50 86 GLY A N 1
ATOM 666 C CA . GLY A 1 86 ? -0.298 9.604 19.188 1.00 91.50 86 GLY A CA 1
ATOM 667 C C . GLY A 1 86 ? -1.256 8.702 18.404 1.00 91.50 86 GLY A C 1
ATOM 668 O O . GLY A 1 86 ? -1.027 8.453 17.219 1.00 91.50 86 GLY A O 1
ATOM 669 N N . ARG A 1 87 ? -2.347 8.242 19.027 1.00 94.00 87 ARG A N 1
ATOM 670 C CA . ARG A 1 87 ? -3.370 7.433 18.362 1.00 94.00 87 ARG A CA 1
ATOM 671 C C . ARG A 1 87 ? -4.129 8.263 17.326 1.00 94.00 87 ARG A C 1
ATOM 673 O O . ARG A 1 87 ? -4.147 9.496 17.362 1.00 94.00 87 ARG A O 1
ATOM 680 N N . LYS A 1 88 ? -4.792 7.572 16.401 1.00 95.50 88 LYS A N 1
ATOM 681 C CA . LYS A 1 88 ? -5.707 8.166 15.421 1.00 95.50 88 LYS A CA 1
ATOM 682 C C . LYS A 1 88 ? -7.088 7.553 15.595 1.00 95.50 88 LYS A C 1
ATOM 684 O O . LYS A 1 88 ? -7.207 6.339 15.749 1.00 95.50 88 LYS A O 1
ATOM 689 N N . ARG A 1 89 ? -8.122 8.388 15.578 1.00 95.00 89 ARG A N 1
ATOM 690 C CA . ARG A 1 89 ? -9.516 7.958 15.487 1.00 95.00 89 ARG A CA 1
ATOM 691 C C . ARG A 1 89 ? -9.945 8.074 14.033 1.00 95.00 89 ARG A C 1
ATOM 693 O O . ARG A 1 89 ? -9.763 9.124 13.433 1.00 95.00 89 ARG A O 1
ATOM 700 N N . VAL A 1 90 ? -10.503 7.004 13.484 1.00 95.19 90 VAL A N 1
ATOM 701 C CA . VAL A 1 90 ? -11.030 6.990 12.116 1.00 95.19 90 VAL A CA 1
ATOM 702 C C . VAL A 1 90 ? -12.548 6.941 12.201 1.00 95.19 90 VAL A C 1
ATOM 704 O O . VAL A 1 90 ? -13.097 6.016 12.801 1.00 95.19 90 VAL A O 1
ATOM 707 N N . LEU A 1 91 ? -13.211 7.952 11.646 1.00 95.50 91 LEU A N 1
ATOM 708 C CA . LEU A 1 91 ? -14.659 7.975 11.473 1.00 95.50 91 LEU A CA 1
ATOM 709 C C . LEU A 1 91 ? -14.996 7.237 10.179 1.00 95.50 91 LEU A C 1
ATOM 711 O O . LEU A 1 91 ? -14.345 7.442 9.154 1.00 95.50 91 LEU A O 1
ATOM 715 N N . THR A 1 92 ? -15.975 6.342 10.251 1.00 94.19 92 THR A N 1
ATOM 716 C CA . THR A 1 92 ? -16.413 5.510 9.128 1.00 94.19 92 THR A CA 1
ATOM 717 C C . THR A 1 92 ? -17.918 5.620 8.977 1.00 94.19 92 THR A C 1
ATOM 719 O O . THR A 1 92 ? -18.598 5.570 10.007 1.00 94.19 92 THR A O 1
ATOM 722 N N . GLY A 1 93 ? -18.401 5.699 7.738 1.00 81.81 93 GLY A N 1
ATOM 723 C CA . GLY A 1 93 ? -19.825 5.581 7.408 1.00 81.81 93 GLY A CA 1
ATOM 724 C C . GLY A 1 93 ? -20.390 4.178 7.599 1.00 81.81 93 GLY A C 1
ATOM 725 O O . GLY A 1 93 ? -19.593 3.223 7.795 1.00 81.81 93 GLY A O 1
#

Mean predicted aligned error: 10.72 Å

pLDDT: mean 79.49, std 17.31, range [46.81, 98.25]

Sequence (93 aa):
PEDARHLAFEVFSRSFFADPAELSAAELVLMFHIYFLGSSEGLLFDVPTEPYPRALWEPLAGYLEKLGARVRTGTGAEAVEPAPEGRKRVLTG

Secondary structure (DSSP, 8-state):
-HHHHHHHHHHHHHHHSS-TTTS-HHHHHHHHIIIIIS-TT-------SS-HIIIIIHHHHHHHHHTT-----S--EEEEEE-GGG-EEEEE-

Foldseek 3Di:
DVVVVVVVLCVVPVVPHDDPVPDDPVVSVVCCCCQPVVDPVGHDDPDDPDPCCVPPVVVVCVVCVVVVDDDDPPWDFPDWDADPPRDIDTDTD